Protein AF-A0A967SWE2-F1 (afdb_monomer_lite)

Foldseek 3Di:
DVVLVVVLVVQLVVLVVQLVVCVVVVPLLSNLVSLQSQLVSCVVVVVNVSSVVSNVSSVVSVVVD

Radius of gyration: 12.18 Å; chains: 1; bounding box: 28×19×36 Å

Sequence (65 aa):
METNRCNYDQGLKHLLEAEKLIQQVGNRYLLATCQMHLGELYLEMSRYQLSLHYLEEGVEIFTAL

Structure (mmCIF, N/CA/C/O backbone):
data_AF-A0A967SWE2-F1
#
_entry.id   AF-A0A967SWE2-F1
#
loop_
_atom_site.group_PDB
_atom_site.id
_atom_site.type_symbol
_atom_site.label_atom_id
_atom_site.label_alt_id
_atom_site.label_comp_id
_atom_site.label_asym_id
_atom_site.label_entity_id
_atom_site.label_seq_id
_atom_site.pdbx_PDB_ins_code
_atom_site.Cartn_x
_atom_site.Cartn_y
_atom_site.Cartn_z
_atom_site.occupancy
_atom_site.B_iso_or_equiv
_atom_site.auth_seq_id
_atom_site.auth_comp_id
_atom_site.auth_asym_id
_atom_site.auth_atom_id
_atom_site.pdbx_PDB_model_num
ATOM 1 N N . MET A 1 1 ? 10.687 -8.239 -21.151 1.00 51.00 1 MET A N 1
ATOM 2 C CA . MET A 1 1 ? 10.317 -6.986 -20.449 1.00 51.00 1 MET A CA 1
ATOM 3 C C . MET A 1 1 ? 8.801 -6.742 -20.410 1.00 51.00 1 MET A C 1
ATOM 5 O O . MET A 1 1 ? 8.363 -5.958 -19.581 1.00 51.00 1 MET A O 1
ATOM 9 N N . GLU A 1 2 ? 7.981 -7.409 -21.232 1.00 55.47 2 GLU A N 1
ATOM 10 C CA . GLU A 1 2 ? 6.513 -7.214 -21.246 1.00 55.47 2 GLU A CA 1
ATOM 11 C C . GLU A 1 2 ? 5.761 -7.998 -20.159 1.00 55.47 2 GLU A C 1
ATOM 13 O O . GLU A 1 2 ? 4.735 -7.535 -19.669 1.00 55.47 2 GLU A O 1
ATOM 18 N N . THR A 1 3 ? 6.305 -9.134 -19.713 1.00 62.38 3 THR A N 1
ATOM 19 C CA . THR A 1 3 ? 5.663 -10.011 -18.721 1.00 62.38 3 THR A CA 1
ATOM 20 C C . THR A 1 3 ? 5.441 -9.314 -17.378 1.00 62.38 3 THR A C 1
ATOM 22 O O . THR A 1 3 ? 4.375 -9.441 -16.786 1.00 62.38 3 THR A O 1
ATOM 25 N N . ASN A 1 4 ? 6.409 -8.508 -16.928 1.00 63.94 4 ASN A N 1
ATOM 26 C CA . ASN A 1 4 ? 6.293 -7.800 -15.653 1.00 63.94 4 ASN A CA 1
ATOM 27 C C . ASN A 1 4 ? 5.221 -6.708 -15.705 1.00 63.94 4 ASN A C 1
ATOM 29 O O . ASN A 1 4 ? 4.433 -6.610 -14.775 1.00 63.94 4 ASN A O 1
ATOM 33 N N . ARG A 1 5 ? 5.117 -5.945 -16.805 1.00 68.69 5 ARG A N 1
ATOM 34 C CA . ARG A 1 5 ? 4.076 -4.911 -16.942 1.00 68.69 5 ARG A CA 1
ATOM 35 C C . ARG A 1 5 ? 2.666 -5.493 -16.893 1.00 68.69 5 ARG A C 1
ATOM 37 O O . ARG A 1 5 ? 1.827 -4.964 -16.177 1.00 68.69 5 ARG A O 1
ATOM 44 N N . CYS A 1 6 ? 2.433 -6.608 -17.581 1.00 73.69 6 CYS A N 1
ATOM 45 C CA . CYS A 1 6 ? 1.128 -7.265 -17.559 1.00 73.69 6 CYS A CA 1
ATOM 46 C C . CYS A 1 6 ? 0.764 -7.783 -16.152 1.00 73.69 6 CYS A C 1
ATOM 48 O O . CYS A 1 6 ? -0.370 -7.612 -15.708 1.00 73.69 6 CYS A O 1
ATOM 50 N N . ASN A 1 7 ? 1.736 -8.336 -15.419 1.00 78.94 7 ASN A N 1
ATOM 51 C CA . ASN A 1 7 ? 1.529 -8.804 -14.044 1.00 78.94 7 ASN A CA 1
ATOM 52 C C . ASN A 1 7 ? 1.266 -7.647 -13.067 1.00 78.94 7 ASN A C 1
ATOM 54 O O . ASN A 1 7 ? 0.430 -7.766 -12.174 1.00 78.94 7 ASN A O 1
ATOM 58 N N . TYR A 1 8 ? 1.949 -6.518 -13.258 1.00 87.50 8 TYR A N 1
ATOM 59 C CA . TYR A 1 8 ? 1.750 -5.302 -12.477 1.00 87.50 8 TYR A CA 1
ATOM 60 C C . TYR A 1 8 ? 0.347 -4.716 -12.663 1.00 87.50 8 TYR A C 1
ATOM 62 O O . TYR A 1 8 ? -0.306 -4.397 -11.672 1.00 87.50 8 TYR A O 1
ATOM 70 N N . ASP A 1 9 ? -0.153 -4.640 -13.899 1.00 88.94 9 ASP A N 1
ATOM 71 C CA . ASP A 1 9 ? -1.504 -4.138 -14.177 1.00 88.94 9 ASP A CA 1
ATOM 72 C C . ASP A 1 9 ? -2.591 -5.041 -13.563 1.00 88.94 9 ASP A C 1
ATOM 74 O O . ASP A 1 9 ? -3.583 -4.552 -13.015 1.00 88.94 9 ASP A O 1
ATOM 78 N N . GLN A 1 10 ? -2.392 -6.363 -13.600 1.00 90.44 10 GLN A N 1
ATOM 79 C CA . GLN A 1 10 ? -3.291 -7.320 -12.946 1.00 90.44 10 GLN A CA 1
ATOM 80 C C . GLN A 1 10 ? -3.259 -7.188 -11.419 1.00 90.44 10 GLN A C 1
ATOM 82 O O . GLN A 1 10 ? -4.317 -7.125 -10.791 1.00 90.44 10 GLN A O 1
ATOM 87 N N . GLY A 1 11 ? -2.064 -7.097 -10.827 1.00 92.19 11 GLY A N 1
ATOM 88 C CA . GLY A 1 11 ? -1.899 -6.882 -9.389 1.00 92.19 11 GLY A CA 1
ATOM 89 C C . GLY A 1 11 ? -2.576 -5.593 -8.927 1.00 92.19 11 GLY A C 1
ATOM 90 O O . GLY A 1 11 ? -3.308 -5.599 -7.939 1.00 92.19 11 GLY A O 1
ATOM 91 N N . LEU A 1 12 ? -2.422 -4.515 -9.701 1.00 94.38 12 LEU A N 1
ATOM 92 C CA . LEU A 1 12 ? -3.048 -3.230 -9.407 1.00 94.38 12 LEU A CA 1
ATOM 93 C C . LEU A 1 12 ? -4.574 -3.342 -9.419 1.00 94.38 12 LEU A C 1
ATOM 95 O O . LEU A 1 12 ? -5.245 -2.864 -8.507 1.00 94.38 12 LEU A O 1
ATOM 99 N N . LYS A 1 13 ? -5.128 -4.013 -10.434 1.00 94.38 13 LYS A N 1
ATOM 100 C CA . LYS A 1 13 ? -6.571 -4.230 -10.547 1.00 94.38 13 LYS A CA 1
ATOM 101 C C . LYS A 1 13 ? -7.120 -4.999 -9.344 1.00 94.38 13 LYS A C 1
ATOM 103 O O . LYS A 1 13 ? -8.127 -4.582 -8.778 1.00 94.38 13 LYS A O 1
ATOM 108 N N . HIS A 1 14 ? -6.459 -6.083 -8.943 1.00 94.94 14 HIS A N 1
ATOM 109 C CA . HIS A 1 14 ? -6.894 -6.886 -7.802 1.00 94.94 14 HIS A CA 1
ATOM 110 C C . HIS A 1 14 ? -6.827 -6.116 -6.482 1.00 94.94 14 HIS A C 1
ATOM 112 O O . HIS A 1 14 ? -7.766 -6.198 -5.693 1.00 94.94 14 HIS A O 1
ATOM 118 N N . LEU A 1 15 ? -5.768 -5.334 -6.260 1.00 95.75 15 LEU A N 1
ATOM 119 C CA . LEU A 1 15 ? -5.641 -4.510 -5.057 1.00 95.75 15 LEU A CA 1
ATOM 120 C C . LEU A 1 15 ? -6.700 -3.399 -5.007 1.00 95.75 15 LEU A C 1
ATOM 122 O O . LEU A 1 15 ? -7.331 -3.219 -3.973 1.00 95.75 15 LEU A O 1
ATOM 126 N N . LEU A 1 16 ? -6.981 -2.720 -6.124 1.00 95.38 16 LEU A N 1
ATOM 127 C CA . LEU A 1 16 ? -8.027 -1.687 -6.186 1.00 95.38 16 LEU A CA 1
ATOM 128 C C . LEU A 1 16 ? -9.448 -2.260 -6.024 1.00 95.38 16 LEU A C 1
ATOM 130 O O . LEU A 1 16 ? -10.341 -1.596 -5.496 1.00 95.38 16 LEU A O 1
ATOM 134 N N . GLU A 1 17 ? -9.696 -3.484 -6.494 1.00 96.12 17 GLU A N 1
ATOM 135 C CA . GLU A 1 17 ? -10.954 -4.193 -6.230 1.00 96.12 17 GLU A CA 1
ATOM 136 C C . GLU A 1 17 ? -11.069 -4.591 -4.750 1.00 96.12 17 GLU A C 1
ATOM 138 O O . GLU A 1 17 ? -12.126 -4.389 -4.145 1.00 96.12 17 GLU A O 1
ATOM 143 N N . ALA A 1 18 ? -9.983 -5.094 -4.153 1.00 95.31 18 ALA A N 1
ATOM 144 C CA . ALA A 1 18 ? -9.930 -5.433 -2.734 1.00 95.31 18 ALA A CA 1
ATOM 145 C C . ALA A 1 18 ? -10.159 -4.201 -1.849 1.00 95.31 18 ALA A C 1
ATOM 147 O O . ALA A 1 18 ? -10.966 -4.266 -0.924 1.00 95.31 18 ALA A O 1
ATOM 148 N N . GLU A 1 19 ? -9.532 -3.069 -2.168 1.00 95.38 19 GLU A N 1
ATOM 149 C CA . GLU A 1 19 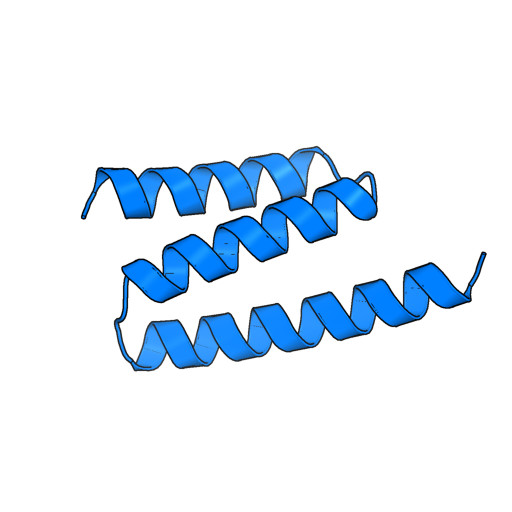? -9.702 -1.804 -1.451 1.00 95.38 19 GLU A CA 1
ATOM 150 C C . GLU A 1 19 ? -11.180 -1.395 -1.365 1.00 95.38 19 GLU A C 1
ATOM 152 O O . GLU A 1 19 ? -11.686 -1.118 -0.276 1.00 95.38 19 GLU A O 1
ATOM 157 N N . LYS A 1 20 ? -11.914 -1.442 -2.486 1.00 95.56 20 LYS A N 1
ATOM 158 C CA . LYS A 1 20 ? -13.352 -1.118 -2.519 1.00 95.56 20 LYS A CA 1
ATOM 159 C C . LYS A 1 20 ? -14.175 -2.033 -1.617 1.00 95.56 20 LYS A C 1
ATOM 161 O O . LYS A 1 20 ? -15.065 -1.560 -0.911 1.00 95.56 20 LYS A O 1
ATOM 166 N N . LEU A 1 21 ? -13.892 -3.335 -1.633 1.00 96.19 21 LEU A N 1
ATOM 167 C CA . LEU A 1 21 ? -14.575 -4.302 -0.769 1.00 96.19 21 LEU A CA 1
ATOM 168 C C . LEU A 1 21 ? -14.251 -4.044 0.706 1.00 96.19 21 LEU A C 1
ATOM 170 O O . LEU A 1 21 ? -15.142 -4.051 1.553 1.00 96.19 21 LEU A O 1
ATOM 174 N N . ILE A 1 22 ? -12.990 -3.759 1.019 1.00 95.31 22 ILE A N 1
ATOM 175 C CA . ILE A 1 22 ? -12.537 -3.464 2.379 1.00 95.31 22 ILE A CA 1
ATOM 176 C C . ILE A 1 22 ? -13.190 -2.182 2.913 1.00 95.31 22 ILE A C 1
ATOM 178 O O . ILE A 1 22 ? -13.635 -2.162 4.063 1.00 95.31 22 ILE A O 1
ATOM 182 N N . GLN A 1 23 ? -13.308 -1.144 2.080 1.00 92.44 23 GLN A N 1
ATOM 183 C CA . GLN A 1 23 ? -14.016 0.094 2.417 1.00 92.44 23 GLN A CA 1
ATOM 184 C C . GLN A 1 23 ? -15.500 -0.164 2.720 1.00 92.44 23 GLN A C 1
ATOM 186 O O . GLN A 1 23 ? -16.025 0.396 3.679 1.00 92.44 23 GLN A O 1
ATOM 191 N N . GLN A 1 24 ? -16.166 -1.052 1.971 1.00 94.75 24 GLN A N 1
ATOM 192 C CA . GLN A 1 24 ? -17.555 -1.452 2.248 1.00 94.75 24 GLN A CA 1
ATOM 193 C C . GLN A 1 24 ? -17.702 -2.210 3.572 1.00 94.75 24 GLN A C 1
ATOM 195 O O . GLN A 1 24 ? -18.695 -2.036 4.276 1.00 94.75 24 GLN A O 1
ATOM 200 N N . VAL A 1 25 ? -16.720 -3.044 3.918 1.00 94.56 25 VAL A N 1
ATOM 201 C CA . VAL A 1 25 ? -16.689 -3.789 5.187 1.00 94.56 25 VAL A CA 1
ATOM 202 C C . VAL A 1 25 ? -16.307 -2.880 6.367 1.00 94.56 25 VAL A C 1
ATOM 204 O O . VAL A 1 25 ? -16.598 -3.208 7.515 1.00 94.56 25 VAL A O 1
ATOM 207 N N . GLY A 1 26 ? -15.670 -1.734 6.107 1.00 92.38 26 GLY A N 1
ATOM 208 C CA . GLY A 1 26 ? -15.234 -0.782 7.133 1.00 92.38 26 GLY A CA 1
ATOM 209 C C . GLY A 1 26 ? -14.032 -1.265 7.950 1.00 92.38 26 GLY A C 1
ATOM 210 O O . GLY A 1 26 ? -13.787 -0.771 9.052 1.00 92.38 26 GLY A O 1
ATOM 211 N N . ASN A 1 27 ? -13.271 -2.240 7.443 1.00 93.69 27 ASN A N 1
ATOM 212 C CA . ASN A 1 27 ? -12.125 -2.792 8.160 1.00 93.69 27 ASN A CA 1
ATOM 213 C C . ASN A 1 27 ? -10.867 -1.949 7.906 1.00 93.69 27 ASN A C 1
ATOM 215 O O . ASN A 1 27 ? -10.172 -2.118 6.905 1.00 93.69 27 ASN A O 1
ATOM 219 N N . ARG A 1 28 ? -10.559 -1.055 8.851 1.00 92.06 28 ARG A N 1
ATOM 220 C CA . ARG A 1 28 ? -9.405 -0.146 8.767 1.00 92.06 28 ARG A CA 1
ATOM 221 C C . ARG A 1 28 ? -8.057 -0.876 8.741 1.00 92.06 28 ARG A C 1
ATOM 223 O O . ARG A 1 28 ? -7.159 -0.429 8.041 1.00 92.06 28 ARG A O 1
ATOM 230 N N . TYR A 1 29 ? -7.924 -2.008 9.435 1.00 93.50 29 TYR A N 1
ATOM 231 C CA . TYR A 1 29 ? -6.687 -2.798 9.423 1.00 93.50 29 TYR A CA 1
ATOM 232 C C . TYR A 1 29 ? -6.409 -3.364 8.026 1.00 93.50 29 TYR A C 1
ATOM 234 O O . TYR A 1 29 ? -5.324 -3.179 7.482 1.00 93.50 29 TYR A O 1
ATOM 242 N N . LEU A 1 30 ? -7.421 -3.985 7.412 1.00 94.50 30 LEU A N 1
ATOM 243 C CA . LEU A 1 30 ? -7.307 -4.488 6.043 1.00 94.50 30 LEU A CA 1
ATOM 244 C C . LEU A 1 30 ? -7.051 -3.356 5.047 1.00 94.50 30 LEU A C 1
ATOM 246 O O . LEU A 1 30 ? -6.317 -3.559 4.082 1.00 94.50 30 LEU A O 1
ATOM 250 N N . LEU A 1 31 ? -7.624 -2.171 5.281 1.00 95.25 31 LEU A N 1
ATOM 251 C CA . LEU A 1 31 ? -7.423 -1.023 4.401 1.00 95.25 31 LEU A CA 1
ATOM 252 C C . LEU A 1 31 ? -5.960 -0.585 4.434 1.00 95.25 31 LEU A C 1
ATOM 254 O O . LEU A 1 31 ? -5.349 -0.446 3.381 1.00 95.25 31 LEU A O 1
ATOM 258 N N . ALA A 1 32 ? -5.381 -0.463 5.629 1.00 95.19 32 ALA A N 1
ATOM 259 C CA . ALA A 1 32 ? -3.978 -0.112 5.804 1.00 95.19 32 ALA A CA 1
ATOM 260 C C . ALA A 1 32 ? -3.035 -1.125 5.134 1.00 95.19 32 ALA A C 1
ATOM 262 O O . ALA A 1 32 ? -2.126 -0.740 4.399 1.00 95.19 32 ALA A O 1
ATOM 263 N N . THR A 1 33 ? -3.293 -2.426 5.309 1.00 95.38 33 THR A N 1
ATOM 264 C CA . THR A 1 33 ? -2.544 -3.488 4.617 1.00 95.38 33 THR A CA 1
ATOM 265 C C . THR A 1 33 ? -2.678 -3.386 3.095 1.00 95.38 33 THR A C 1
ATOM 267 O O . THR A 1 33 ? -1.691 -3.540 2.377 1.00 95.38 33 THR A O 1
ATOM 270 N N . CYS A 1 34 ? -3.874 -3.086 2.583 1.00 96.69 34 CYS A N 1
ATOM 271 C CA . CYS A 1 34 ? -4.100 -2.903 1.150 1.00 96.69 34 CYS A CA 1
ATOM 272 C C . CYS A 1 34 ? -3.296 -1.718 0.591 1.00 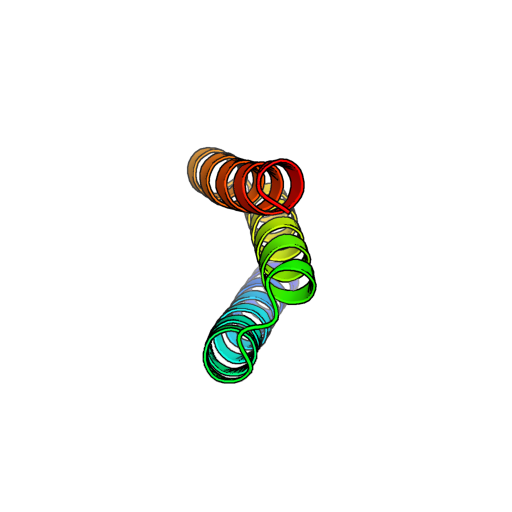96.69 34 CYS A C 1
ATOM 274 O O . CYS A 1 34 ? -2.663 -1.861 -0.457 1.00 96.69 34 CYS A O 1
ATOM 276 N N . GLN A 1 35 ? -3.252 -0.590 1.314 1.00 96.94 35 GLN A N 1
ATOM 277 C CA . GLN A 1 35 ? -2.446 0.564 0.907 1.00 96.94 35 GLN A CA 1
ATOM 278 C C . GLN A 1 35 ? -0.945 0.255 0.918 1.00 96.94 35 GLN A C 1
ATOM 280 O O . GLN A 1 35 ? -0.234 0.635 -0.013 1.00 96.94 35 GLN A O 1
ATOM 285 N N . MET A 1 36 ? -0.455 -0.525 1.888 1.00 96.31 36 MET A N 1
ATOM 286 C CA . MET A 1 36 ? 0.943 -0.973 1.882 1.00 96.31 36 MET A CA 1
ATOM 287 C C . MET A 1 36 ? 1.292 -1.782 0.629 1.00 96.31 36 MET A C 1
ATOM 289 O O . MET A 1 36 ? 2.304 -1.509 -0.016 1.00 96.31 36 MET A O 1
ATOM 293 N N . HIS A 1 37 ? 0.439 -2.732 0.242 1.00 95.75 37 HIS A N 1
ATOM 294 C CA . HIS A 1 37 ? 0.669 -3.546 -0.954 1.00 95.75 37 HIS A CA 1
ATOM 295 C C . HIS A 1 37 ? 0.592 -2.736 -2.253 1.00 95.75 37 HIS A C 1
ATOM 297 O O . HIS A 1 37 ? 1.367 -2.990 -3.176 1.00 95.75 37 HIS A O 1
ATOM 303 N N . LEU A 1 38 ? -0.299 -1.739 -2.337 1.00 96.44 38 LEU A N 1
ATOM 304 C CA . LEU A 1 38 ? -0.309 -0.789 -3.456 1.00 96.44 38 LEU A CA 1
ATOM 305 C C . LEU A 1 38 ? 0.998 0.007 -3.502 1.00 96.44 38 LEU A C 1
ATOM 307 O O . LEU A 1 38 ? 1.601 0.139 -4.569 1.00 96.44 38 LEU A O 1
ATOM 311 N N . GLY A 1 39 ? 1.470 0.471 -2.346 1.00 96.44 39 GLY A N 1
ATOM 312 C CA . GLY A 1 39 ? 2.744 1.158 -2.192 1.00 96.44 39 GLY A CA 1
ATOM 313 C C . GLY A 1 39 ? 3.937 0.341 -2.693 1.00 96.44 39 GLY A C 1
ATOM 314 O O . GLY A 1 39 ? 4.715 0.830 -3.518 1.00 96.44 39 GLY A O 1
ATOM 315 N N . GLU A 1 40 ? 4.058 -0.912 -2.254 1.00 95.12 40 GLU A N 1
ATOM 316 C CA . GLU A 1 40 ? 5.092 -1.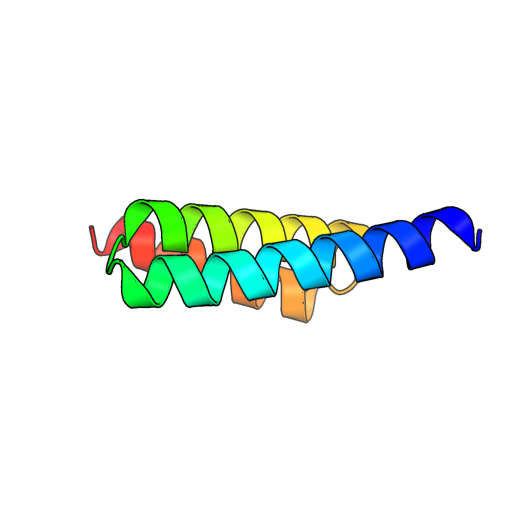857 -2.706 1.00 95.12 40 GLU A CA 1
ATOM 317 C C . GLU A 1 40 ? 5.002 -2.114 -4.213 1.00 95.12 40 GLU A C 1
ATOM 319 O O . GLU A 1 40 ? 6.003 -2.059 -4.927 1.00 95.12 40 GLU A O 1
ATOM 324 N N . LEU A 1 41 ? 3.794 -2.325 -4.735 1.00 94.94 41 LEU A N 1
ATOM 325 C CA . LEU A 1 41 ? 3.597 -2.585 -6.155 1.00 94.94 41 LEU A CA 1
ATOM 326 C C . LEU A 1 41 ? 4.012 -1.380 -7.015 1.00 94.94 41 LEU A C 1
ATOM 328 O O . LEU A 1 41 ? 4.655 -1.541 -8.053 1.00 94.94 41 LEU A O 1
ATOM 332 N N . TYR A 1 42 ? 3.704 -0.158 -6.576 1.00 95.19 42 TYR A N 1
ATOM 333 C CA . TYR A 1 42 ? 4.172 1.052 -7.250 1.00 95.19 42 TYR A CA 1
ATOM 334 C C . TYR A 1 42 ? 5.683 1.264 -7.127 1.00 95.19 42 TYR A C 1
ATOM 336 O O . TYR A 1 42 ? 6.278 1.831 -8.049 1.00 95.19 42 TYR A O 1
ATOM 344 N N . LEU A 1 43 ? 6.310 0.790 -6.049 1.00 93.44 43 LEU A N 1
ATOM 345 C CA . LEU A 1 43 ? 7.765 0.801 -5.899 1.00 93.44 43 LEU A CA 1
ATOM 346 C C . LEU A 1 43 ? 8.424 -0.094 -6.954 1.00 93.44 43 LEU A C 1
ATOM 348 O O . LEU A 1 43 ? 9.330 0.353 -7.658 1.00 93.44 43 LEU A O 1
ATOM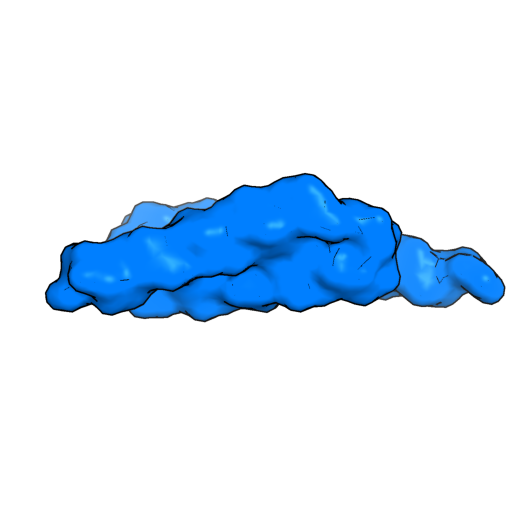 352 N N . GLU A 1 44 ? 7.903 -1.309 -7.129 1.00 91.94 44 GLU A N 1
ATOM 353 C CA . GLU A 1 44 ? 8.341 -2.262 -8.159 1.00 91.94 44 GLU A CA 1
ATOM 354 C C . GLU A 1 44 ? 8.150 -1.704 -9.581 1.00 91.94 44 GLU A C 1
ATOM 356 O O . GLU A 1 44 ? 8.979 -1.911 -10.469 1.00 91.94 44 GLU A O 1
ATOM 361 N N . MET A 1 45 ? 7.103 -0.900 -9.801 1.00 92.31 45 MET A N 1
ATOM 362 C CA . MET A 1 45 ? 6.896 -0.165 -11.056 1.00 92.31 45 MET A CA 1
ATOM 363 C C . MET A 1 45 ? 7.784 1.084 -11.212 1.00 92.31 45 MET A C 1
ATOM 365 O O . MET A 1 45 ? 7.624 1.823 -12.188 1.00 92.31 45 MET A O 1
ATOM 369 N N . SER A 1 46 ? 8.691 1.360 -10.268 1.00 94.62 46 SER A N 1
ATOM 370 C CA . SER A 1 46 ? 9.508 2.586 -10.209 1.00 94.62 46 SER A CA 1
ATOM 371 C C . SER A 1 46 ? 8.682 3.885 -10.158 1.00 94.62 46 SER A C 1
ATOM 373 O O . SER A 1 46 ? 9.153 4.959 -10.539 1.00 94.62 46 SER A O 1
ATOM 375 N N . ARG A 1 47 ? 7.431 3.816 -9.683 1.00 94.44 47 ARG A N 1
ATOM 376 C CA . ARG A 1 47 ? 6.531 4.966 -9.493 1.00 94.44 47 ARG A CA 1
ATOM 377 C C . ARG A 1 47 ? 6.611 5.462 -8.051 1.00 94.44 47 ARG A C 1
ATOM 379 O O . ARG A 1 47 ? 5.655 5.364 -7.286 1.00 94.44 47 ARG A O 1
ATOM 386 N N . TYR A 1 48 ? 7.760 6.023 -7.695 1.00 94.19 48 TYR A N 1
ATOM 387 C CA . TYR A 1 48 ? 8.102 6.371 -6.312 1.00 94.19 48 TYR A CA 1
ATOM 388 C C . TYR A 1 48 ? 7.124 7.339 -5.636 1.00 94.19 48 TYR A C 1
ATOM 390 O O . TYR A 1 48 ? 6.815 7.165 -4.466 1.00 94.19 48 TYR A O 1
ATOM 398 N N . GLN A 1 49 ? 6.600 8.330 -6.364 1.00 96.50 49 GLN A N 1
ATOM 399 C CA . GLN A 1 49 ? 5.639 9.289 -5.800 1.00 96.50 49 GLN A CA 1
ATOM 400 C C . GLN A 1 49 ? 4.321 8.620 -5.398 1.00 96.50 49 GLN A C 1
ATOM 402 O O . GLN A 1 49 ? 3.795 8.898 -4.327 1.00 96.50 49 GLN A O 1
ATOM 407 N N . LEU A 1 50 ? 3.809 7.716 -6.240 1.00 94.75 50 LEU A N 1
ATOM 408 C CA . LEU A 1 50 ? 2.599 6.956 -5.927 1.00 94.75 50 LEU A CA 1
ATOM 409 C C . LEU A 1 50 ? 2.868 5.968 -4.797 1.00 94.75 50 LEU A C 1
ATOM 411 O O . LEU A 1 50 ? 2.073 5.870 -3.875 1.00 94.75 50 LEU A O 1
ATOM 415 N N . SER A 1 51 ? 4.013 5.286 -4.844 1.00 97.12 51 SER A N 1
ATOM 416 C CA . SER A 1 51 ? 4.442 4.388 -3.776 1.00 97.12 51 SER A CA 1
ATOM 417 C C . SER A 1 51 ? 4.440 5.085 -2.415 1.00 97.12 51 SER A C 1
ATOM 419 O O . SER A 1 51 ? 3.815 4.591 -1.483 1.00 97.12 51 SER A O 1
ATOM 421 N N . LEU A 1 52 ? 5.061 6.266 -2.330 1.00 97.12 52 LEU A N 1
ATOM 422 C CA . LEU A 1 52 ? 5.108 7.051 -1.102 1.00 97.12 52 LEU A CA 1
ATOM 423 C C . LEU A 1 52 ? 3.707 7.424 -0.612 1.00 97.12 52 LEU A C 1
ATOM 425 O O . LEU A 1 52 ? 3.401 7.176 0.546 1.00 97.12 52 LEU A O 1
ATOM 429 N N . HIS A 1 53 ? 2.852 7.936 -1.500 1.00 96.94 53 HIS A N 1
ATOM 430 C CA . HIS A 1 53 ? 1.482 8.314 -1.154 1.00 96.94 53 HIS A CA 1
ATOM 431 C C . HIS A 1 53 ? 0.701 7.155 -0.514 1.00 96.94 53 HIS A C 1
ATOM 433 O O . HIS A 1 53 ? 0.144 7.310 0.568 1.00 96.94 53 HIS A O 1
ATOM 439 N N . TYR A 1 54 ? 0.721 5.976 -1.138 1.00 96.56 54 TYR A N 1
ATOM 440 C CA . TYR A 1 54 ? 0.005 4.808 -0.623 1.00 96.56 54 TYR A CA 1
ATOM 441 C C . TYR A 1 54 ? 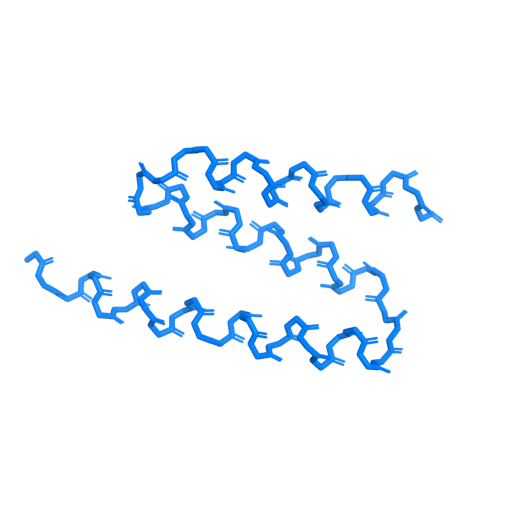0.613 4.260 0.677 1.00 96.56 54 TYR A C 1
ATOM 443 O O . TYR A 1 54 ? -0.109 3.847 1.584 1.00 96.56 54 TYR A O 1
ATOM 451 N N . LEU A 1 55 ? 1.941 4.286 0.815 1.00 95.88 55 LEU A N 1
ATOM 452 C CA . LEU A 1 55 ? 2.592 3.899 2.068 1.00 95.88 55 LEU A CA 1
ATOM 453 C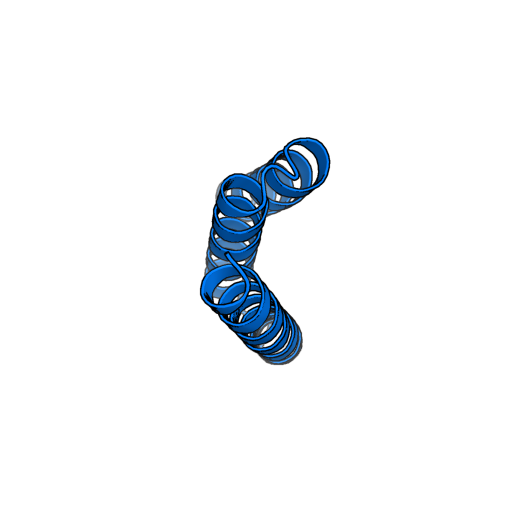 C . LEU A 1 55 ? 2.237 4.860 3.211 1.00 95.88 55 LEU A C 1
ATOM 455 O O . LEU A 1 55 ? 1.969 4.402 4.321 1.00 95.88 55 LEU A O 1
ATOM 459 N N . GLU A 1 56 ? 2.202 6.166 2.944 1.00 96.69 56 GLU A N 1
ATOM 460 C CA . GLU A 1 56 ? 1.818 7.188 3.922 1.00 96.69 56 GLU A CA 1
ATOM 461 C C . GLU A 1 56 ? 0.367 7.015 4.380 1.00 96.69 56 GLU A C 1
ATOM 463 O O . GLU A 1 56 ? 0.122 6.994 5.586 1.00 96.69 56 GLU A O 1
ATOM 468 N N . GLU A 1 57 ? -0.574 6.787 3.458 1.00 94.94 57 GLU A N 1
ATOM 469 C CA . GLU A 1 57 ? -1.973 6.508 3.813 1.00 94.94 57 GLU A CA 1
ATOM 470 C C . GLU A 1 57 ? -2.106 5.248 4.681 1.00 94.94 57 GLU A C 1
ATOM 472 O O . GLU A 1 57 ? -2.820 5.245 5.687 1.00 94.94 57 GLU A O 1
ATOM 477 N N . GLY A 1 58 ? -1.393 4.169 4.335 1.00 94.56 58 GLY A N 1
ATOM 478 C CA . GLY A 1 58 ? -1.394 2.939 5.128 1.00 94.56 58 GLY A CA 1
ATOM 479 C C . GLY A 1 58 ? -0.868 3.157 6.549 1.00 94.56 58 GLY A C 1
ATOM 480 O O . GLY A 1 58 ? -1.480 2.700 7.519 1.00 94.56 58 GLY A O 1
ATOM 481 N N . VAL A 1 59 ? 0.236 3.898 6.684 1.00 94.62 59 VAL A N 1
ATOM 482 C CA . VAL A 1 59 ? 0.807 4.266 7.988 1.00 94.62 59 VAL A CA 1
ATOM 483 C C . VAL A 1 59 ? -0.162 5.137 8.780 1.00 94.62 59 VAL A C 1
ATOM 485 O O . VAL A 1 59 ? -0.390 4.856 9.956 1.00 94.62 59 VAL A O 1
ATOM 488 N N . GLU A 1 60 ? -0.778 6.142 8.160 1.00 94.88 60 GLU A N 1
ATOM 489 C CA . GLU A 1 60 ? -1.744 7.014 8.829 1.00 94.88 60 GLU A CA 1
ATOM 490 C C . GLU A 1 60 ? -2.903 6.196 9.412 1.00 94.88 60 GLU A C 1
ATOM 492 O O . GLU A 1 60 ? -3.232 6.334 10.594 1.00 94.88 60 GLU A O 1
ATOM 497 N N . ILE A 1 61 ? -3.451 5.255 8.639 1.00 92.12 61 ILE A N 1
ATOM 498 C CA . ILE A 1 61 ? -4.529 4.381 9.110 1.00 92.12 61 ILE A CA 1
ATOM 499 C C . ILE A 1 61 ? -4.070 3.507 10.286 1.00 92.12 61 ILE A C 1
ATOM 501 O O . ILE A 1 61 ? -4.823 3.385 11.254 1.00 92.12 61 ILE A O 1
ATOM 505 N N . PHE A 1 62 ? -2.860 2.935 10.239 1.00 89.69 62 PHE A N 1
ATOM 506 C CA . PHE A 1 62 ? -2.303 2.154 11.353 1.00 89.69 62 PHE A CA 1
ATOM 507 C C . PHE A 1 62 ? -2.049 2.984 12.607 1.00 89.69 62 PHE A C 1
ATOM 509 O O . PHE A 1 62 ? -2.272 2.496 13.711 1.00 89.69 62 PHE A O 1
ATOM 516 N N . THR A 1 63 ? -1.588 4.223 12.457 1.00 89.19 63 THR A N 1
ATOM 517 C CA . THR A 1 63 ? -1.345 5.117 13.599 1.00 89.19 63 THR A CA 1
ATOM 518 C C . THR A 1 63 ? -2.631 5.666 14.213 1.00 89.19 63 THR A C 1
ATOM 520 O O . THR A 1 63 ? -2.640 6.032 15.384 1.00 89.19 63 THR A O 1
ATOM 523 N N . ALA A 1 64 ? -3.716 5.710 13.437 1.00 84.38 64 ALA A N 1
ATOM 524 C CA . ALA A 1 64 ? -5.032 6.168 13.869 1.00 84.38 64 ALA A CA 1
ATOM 525 C C . ALA A 1 64 ? -5.980 5.024 14.295 1.00 84.38 64 ALA A C 1
ATOM 527 O O . ALA A 1 64 ? -7.187 5.268 14.435 1.00 84.38 64 ALA A O 1
ATOM 528 N N . LEU A 1 65 ? -5.473 3.793 14.420 1.00 70.50 65 LEU A N 1
ATOM 529 C CA . LEU A 1 65 ? -6.161 2.607 14.953 1.00 70.50 65 LEU A CA 1
ATOM 530 C C . LEU A 1 65 ? -5.965 2.510 16.470 1.00 70.50 65 LEU A C 1
ATOM 532 O O . LEU A 1 65 ? -6.976 2.215 17.145 1.00 70.50 65 LEU A O 1
#

Secondary structure (DSSP, 8-state):
-HHHHHHHHHHHHHHHHHHHHHHHHT-HHHHHHHHHHHHHHHHHTT-HHHHHHHHHHHHHHHHT-

pLDDT: mean 90.72, std 10.18, range [51.0, 97.12]